Protein AF-A0A674B0B0-F1 (afdb_monomer)

Sequence (91 aa):
MPVKNVSNVIIRNSTMTLAKPAMRGLLGKRLRFHLPIAFALSLVAAAAFKYGVTEPRKQAYADFYKQYDTTKEFNNMREAGVFESVRPTGK

Radius of gyration: 39.2 Å; Cα contacts (8 Å, |Δi|>4): 17; chains: 1; bounding box: 53×27×126 Å

InterPro domains:
  IPR034884 Mitochondrial cytochrome c oxidase subunit VIc/VIIs [PF02937] (18-86)
  IPR037169 Mitochondrial cytochrome c oxidase subunit VIc/VIIs superfamily [G3DSA:4.10.93.10] (16-87)
  IPR037169 Mitochondrial cytochrome c oxidase subunit VIc/VIIs superfamily [SSF81415] (17-87)
  IPR051389 Cytochrome c oxidase subunit VIc [PTHR48416] (10-90)

O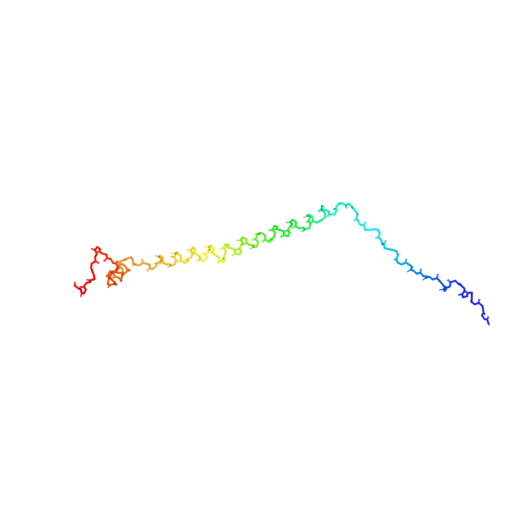rganism: Salmo trutta (NCBI:txid8032)

Solvent-accessible surface area (backbone atoms only — not comparable to full-atom values): 5828 Å² total; per-residue (Å²): 140,86,82,78,84,69,81,82,76,79,78,80,81,79,76,82,69,83,75,85,72,88,89,70,65,62,68,61,56,51,47,68,60,47,51,61,52,54,52,52,51,51,52,51,52,53,50,49,45,41,63,70,48,52,48,53,51,54,47,52,54,52,59,51,60,74,74,60,53,69,67,61,52,48,49,54,40,23,60,70,54,73,42,90,90,43,77,30,91,89,113

Secondary structure (DSSP, 8-state):
-----GGGSS------PPPPPP-SSHHHHHHHHHHHHHHHHHHHHHHHHIIIIIHHHHHHHHHHHHS--HHHHHHHHHHTT--SSS--TT-

Structure (mmCIF, N/CA/C/O backbone):
data_AF-A0A674B0B0-F1
#
_entry.id   AF-A0A674B0B0-F1
#
loop_
_atom_site.group_PDB
_atom_site.id
_atom_site.type_symbol
_atom_site.label_atom_id
_atom_site.label_alt_id
_atom_site.label_comp_id
_atom_site.label_asym_id
_atom_site.label_entity_id
_atom_site.label_seq_id
_atom_site.pdbx_PDB_ins_code
_atom_site.Cartn_x
_atom_site.Cartn_y
_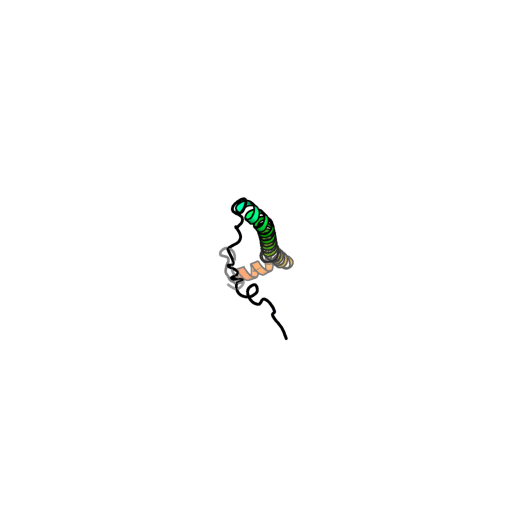atom_site.Cartn_z
_atom_site.occupancy
_atom_site.B_iso_or_equiv
_atom_site.auth_seq_id
_atom_site.auth_comp_id
_atom_site.auth_asym_id
_atom_site.auth_atom_id
_atom_site.pdbx_PDB_model_num
ATOM 1 N N . MET A 1 1 ? 2.393 -4.474 -87.418 1.00 37.50 1 MET A N 1
ATOM 2 C CA . MET A 1 1 ? 2.566 -5.838 -86.869 1.00 37.50 1 MET A CA 1
ATOM 3 C C . MET A 1 1 ? 3.760 -5.848 -85.913 1.00 37.50 1 MET A C 1
ATOM 5 O O . MET A 1 1 ? 4.692 -5.096 -86.170 1.00 37.50 1 MET A O 1
ATOM 9 N N . PRO A 1 2 ? 3.696 -6.592 -84.793 1.00 55.72 2 PRO A N 1
ATOM 10 C CA . PRO A 1 2 ? 4.553 -6.414 -83.619 1.00 55.72 2 PRO A CA 1
ATOM 11 C C . PRO A 1 2 ? 5.610 -7.519 -83.477 1.00 55.72 2 PRO A C 1
ATOM 13 O O . PRO A 1 2 ? 5.324 -8.673 -83.772 1.00 55.72 2 PRO A O 1
ATOM 16 N N . VAL A 1 3 ? 6.768 -7.212 -82.888 1.00 54.75 3 VAL A N 1
ATOM 17 C CA . VAL A 1 3 ? 7.539 -8.220 -82.140 1.00 54.75 3 VAL A CA 1
ATOM 18 C C . VAL A 1 3 ? 8.036 -7.573 -80.851 1.00 54.75 3 VAL A C 1
ATOM 20 O O . VAL A 1 3 ? 9.136 -7.037 -80.766 1.00 54.75 3 VAL A O 1
ATOM 23 N N . LYS A 1 4 ? 7.170 -7.560 -79.831 1.00 49.97 4 LYS A N 1
ATOM 24 C CA . LYS A 1 4 ? 7.608 -7.311 -78.455 1.00 49.97 4 LYS A CA 1
ATOM 25 C C . LYS A 1 4 ? 8.438 -8.526 -78.045 1.00 49.97 4 LYS A C 1
ATOM 27 O O . LYS A 1 4 ? 7.946 -9.644 -78.122 1.00 49.97 4 LYS A O 1
ATOM 32 N N . ASN A 1 5 ? 9.686 -8.310 -77.644 1.00 52.94 5 ASN A N 1
ATOM 33 C CA . ASN A 1 5 ? 10.540 -9.344 -77.071 1.00 52.94 5 ASN A CA 1
ATOM 34 C C . ASN A 1 5 ? 9.988 -9.714 -75.681 1.00 52.94 5 ASN A C 1
ATOM 36 O O . ASN A 1 5 ? 10.270 -9.047 -74.687 1.00 52.94 5 ASN A O 1
ATOM 40 N N . VAL A 1 6 ? 9.106 -10.718 -75.644 1.00 58.56 6 VAL A N 1
ATOM 41 C CA . VAL A 1 6 ? 8.353 -11.151 -74.450 1.00 58.56 6 VAL A CA 1
ATOM 42 C C . VAL A 1 6 ? 9.206 -12.017 -73.505 1.00 58.56 6 VAL A C 1
ATOM 44 O O . VAL A 1 6 ? 8.751 -12.401 -72.432 1.00 58.56 6 VAL A O 1
ATOM 47 N N . SER A 1 7 ? 10.465 -12.298 -73.850 1.00 50.94 7 SER A N 1
ATOM 48 C CA . SER A 1 7 ? 11.273 -13.305 -73.151 1.00 50.94 7 SER A CA 1
ATOM 49 C C . SER A 1 7 ? 11.899 -12.843 -71.827 1.00 50.94 7 SER A C 1
ATOM 51 O O . SER A 1 7 ? 12.398 -13.680 -71.087 1.00 50.94 7 SER A O 1
ATOM 53 N N . ASN A 1 8 ? 11.842 -11.550 -71.474 1.00 48.59 8 ASN A N 1
ATOM 54 C CA . ASN A 1 8 ? 12.464 -11.028 -70.240 1.00 48.59 8 ASN A CA 1
ATOM 55 C C . ASN A 1 8 ? 11.479 -10.658 -69.117 1.00 48.59 8 ASN A C 1
ATOM 57 O O . ASN A 1 8 ? 11.893 -10.121 -68.089 1.00 48.59 8 ASN A O 1
ATOM 61 N N . VAL A 1 9 ? 10.179 -10.925 -69.283 1.00 55.84 9 VAL A N 1
ATOM 62 C CA . VAL A 1 9 ? 9.155 -10.585 -68.269 1.00 55.84 9 VAL A CA 1
ATOM 63 C C . VAL A 1 9 ? 8.732 -11.800 -67.432 1.00 55.84 9 VAL A C 1
ATOM 65 O O . VAL A 1 9 ? 8.194 -11.639 -66.340 1.00 55.84 9 VAL A O 1
ATOM 68 N N . ILE A 1 10 ? 9.039 -13.019 -67.879 1.00 55.88 10 ILE A N 1
ATOM 69 C CA . ILE A 1 10 ? 8.569 -14.264 -67.261 1.00 55.88 10 ILE A CA 1
ATOM 70 C C . ILE A 1 10 ? 9.760 -15.040 -66.693 1.00 55.88 10 ILE A C 1
ATOM 72 O O . ILE A 1 10 ? 10.078 -16.076 -67.231 1.00 55.88 10 ILE A O 1
ATOM 76 N N . ILE A 1 11 ? 10.468 -14.519 -65.686 1.00 55.72 11 ILE A N 1
ATOM 77 C CA . ILE A 1 11 ? 11.057 -15.264 -64.544 1.00 55.72 11 ILE A CA 1
ATOM 78 C C . ILE A 1 11 ? 11.576 -14.189 -63.566 1.00 55.72 11 ILE A C 1
ATOM 80 O O . ILE A 1 11 ? 12.746 -13.818 -63.563 1.00 55.72 11 ILE A O 1
ATOM 84 N N . ARG A 1 12 ? 10.705 -13.652 -62.708 1.00 57.47 12 ARG A N 1
ATOM 85 C CA . ARG A 1 12 ? 11.132 -13.094 -61.414 1.00 57.47 12 ARG A CA 1
ATOM 86 C C . ARG A 1 12 ? 10.543 -13.982 -60.333 1.00 57.47 12 ARG A C 1
ATOM 88 O O . ARG A 1 12 ? 9.529 -13.654 -59.730 1.00 57.47 12 ARG A O 1
ATOM 95 N N . ASN A 1 13 ? 11.158 -15.144 -60.135 1.00 59.19 13 ASN A N 1
ATOM 96 C CA . ASN A 1 13 ? 10.892 -15.948 -58.953 1.00 59.19 13 ASN A CA 1
ATOM 97 C C . ASN A 1 13 ? 11.580 -15.236 -57.782 1.00 59.19 13 ASN A C 1
ATOM 99 O O . ASN A 1 13 ? 12.773 -15.409 -57.546 1.00 59.19 13 ASN A O 1
ATOM 103 N N . SER A 1 14 ? 10.851 -14.346 -57.110 1.00 61.94 14 SER A N 1
ATOM 104 C CA . SER A 1 14 ? 11.326 -13.661 -55.910 1.00 61.94 14 SER A CA 1
ATOM 105 C C . SER A 1 14 ? 11.407 -14.676 -54.774 1.00 61.94 14 SER A C 1
ATOM 107 O O . SER A 1 14 ? 10.479 -14.811 -53.981 1.00 61.94 14 SER A O 1
ATOM 109 N N . THR A 1 15 ? 12.503 -15.426 -54.690 1.00 63.53 15 THR A N 1
ATOM 110 C CA . THR A 1 15 ? 12.826 -16.194 -53.489 1.00 63.53 15 THR A CA 1
ATOM 111 C C . THR A 1 15 ? 13.049 -15.193 -52.358 1.00 63.53 15 THR A C 1
ATOM 113 O O . THR A 1 15 ? 14.095 -14.550 -52.292 1.00 63.53 15 THR A O 1
ATOM 116 N N . MET A 1 16 ? 12.045 -15.001 -51.502 1.00 70.00 16 MET A N 1
ATOM 117 C CA . MET A 1 16 ? 12.156 -14.176 -50.298 1.00 70.00 16 MET A CA 1
ATOM 118 C C . MET A 1 16 ? 13.117 -14.857 -49.321 1.00 70.00 16 MET A C 1
ATOM 120 O O . MET A 1 16 ? 12.717 -15.666 -48.488 1.00 70.00 16 MET A O 1
ATOM 124 N N . THR A 1 17 ? 14.410 -14.569 -49.454 1.00 77.31 17 THR A N 1
ATOM 125 C CA . THR A 1 17 ? 15.428 -15.019 -48.505 1.00 77.31 17 THR A CA 1
ATOM 126 C C . THR A 1 17 ? 15.283 -14.221 -47.215 1.00 77.31 17 THR A C 1
ATOM 128 O O . THR A 1 17 ? 15.230 -12.990 -47.257 1.00 77.31 17 THR A O 1
ATOM 131 N N . LEU A 1 18 ? 15.221 -14.905 -46.072 1.00 83.62 18 LEU A N 1
ATOM 132 C CA . LEU A 1 18 ? 15.049 -14.264 -44.771 1.00 83.62 18 LEU A CA 1
ATOM 133 C C . LEU A 1 18 ? 16.156 -13.226 -44.519 1.00 83.62 18 LEU A C 1
ATOM 135 O O . LEU A 1 18 ? 17.345 -13.547 -44.562 1.00 83.62 18 LEU A O 1
ATOM 139 N N . ALA A 1 19 ? 15.760 -11.983 -44.236 1.00 87.62 19 ALA A N 1
ATOM 140 C CA . ALA A 1 19 ? 16.701 -10.929 -43.880 1.00 87.62 19 ALA A CA 1
ATOM 141 C C . ALA A 1 19 ? 17.437 -11.292 -42.582 1.00 87.62 19 ALA A C 1
ATOM 143 O O . ALA A 1 19 ? 16.836 -11.800 -41.633 1.00 87.62 19 ALA A O 1
ATOM 144 N N . LYS A 1 20 ? 18.746 -11.024 -42.530 1.00 87.44 20 LYS A N 1
ATOM 145 C CA . LYS A 1 20 ? 19.576 -11.401 -41.382 1.00 87.44 20 LYS A CA 1
ATOM 146 C C . LYS A 1 20 ? 19.073 -10.707 -40.106 1.00 87.44 20 LYS A C 1
ATOM 148 O O . LYS A 1 20 ? 19.081 -9.474 -40.051 1.00 87.44 20 LYS A O 1
ATOM 153 N N . PRO A 1 21 ? 18.676 -11.461 -39.067 1.00 90.88 21 PRO A N 1
ATOM 154 C CA . PRO A 1 21 ? 18.217 -10.867 -37.822 1.00 90.88 21 PRO A CA 1
ATOM 155 C C . PRO A 1 21 ? 19.380 -10.241 -37.046 1.00 90.88 21 PRO A C 1
ATOM 157 O O . PRO A 1 21 ? 20.553 -10.590 -37.220 1.00 90.88 21 PRO A O 1
ATOM 160 N N . ALA A 1 22 ? 19.054 -9.326 -36.133 1.00 90.38 22 ALA A N 1
ATOM 161 C CA . ALA A 1 22 ? 20.033 -8.810 -35.185 1.00 90.38 22 ALA A CA 1
ATOM 162 C C . ALA A 1 22 ? 20.505 -9.944 -34.256 1.00 90.38 22 ALA A C 1
ATOM 164 O O . ALA A 1 22 ? 19.683 -10.587 -33.611 1.00 90.38 22 ALA A O 1
ATOM 165 N N . MET A 1 23 ? 21.823 -10.166 -34.163 1.00 93.56 23 MET A N 1
ATOM 166 C CA . MET A 1 23 ? 22.417 -11.230 -33.328 1.00 93.56 23 MET A CA 1
ATOM 167 C C . MET A 1 23 ? 23.207 -10.707 -32.117 1.00 93.56 23 MET A C 1
ATOM 169 O O . MET A 1 23 ? 23.789 -11.488 -31.370 1.00 93.56 23 MET A O 1
ATOM 173 N N . ARG A 1 24 ? 23.274 -9.384 -31.911 1.00 94.62 24 ARG A N 1
ATOM 174 C CA . ARG A 1 24 ? 24.037 -8.759 -30.814 1.00 94.62 24 ARG A CA 1
ATOM 175 C C . ARG A 1 24 ? 23.209 -7.683 -30.120 1.00 94.62 24 ARG A C 1
ATOM 177 O O . ARG A 1 24 ? 22.368 -7.044 -30.744 1.00 94.62 24 ARG A O 1
ATOM 184 N N . GLY A 1 25 ? 23.438 -7.490 -28.822 1.00 94.06 25 GLY A N 1
ATOM 185 C CA . GLY A 1 25 ? 22.776 -6.438 -28.040 1.00 94.06 25 GLY A CA 1
ATOM 186 C C . GLY A 1 25 ? 21.293 -6.684 -27.723 1.00 94.06 25 GLY A C 1
ATOM 187 O O . GLY A 1 25 ? 20.626 -5.774 -27.231 1.00 94.06 25 GLY A O 1
ATOM 188 N N . LEU A 1 26 ? 20.771 -7.895 -27.959 1.00 95.12 26 LEU A N 1
ATOM 189 C 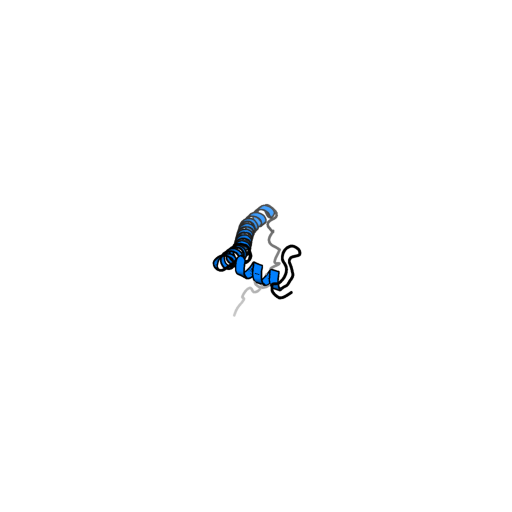CA . LEU A 1 26 ? 19.360 -8.227 -27.715 1.00 95.12 26 LEU A CA 1
ATOM 190 C C . LEU A 1 26 ? 18.972 -8.009 -26.245 1.00 95.12 26 LEU A C 1
ATOM 192 O O . LEU A 1 26 ? 17.918 -7.438 -25.967 1.00 95.12 26 LEU A O 1
ATOM 196 N N . LEU A 1 27 ? 19.849 -8.392 -25.309 1.00 94.94 27 LEU A N 1
ATOM 197 C CA . LEU A 1 27 ? 19.613 -8.207 -23.877 1.00 94.94 27 LEU A CA 1
ATOM 198 C C . LEU A 1 27 ? 19.512 -6.724 -23.501 1.00 94.94 27 LEU A C 1
ATOM 200 O O . LEU A 1 27 ? 18.572 -6.335 -22.817 1.00 94.94 27 LEU A O 1
ATOM 204 N N . GLY A 1 28 ? 20.422 -5.883 -24.001 1.00 95.56 28 GLY A N 1
ATOM 205 C CA . GLY A 1 28 ? 20.387 -4.439 -23.752 1.00 95.56 28 GLY A CA 1
ATOM 206 C C . GLY A 1 28 ? 19.122 -3.782 -24.308 1.00 95.56 28 GLY A C 1
ATOM 207 O O . GLY A 1 28 ? 18.511 -2.953 -23.634 1.00 95.56 28 GLY A O 1
ATOM 208 N N . LYS A 1 29 ? 18.671 -4.198 -25.500 1.00 94.38 29 LYS A N 1
ATOM 209 C CA . LYS A 1 29 ? 17.408 -3.729 -26.091 1.00 94.38 29 LYS A CA 1
ATOM 210 C 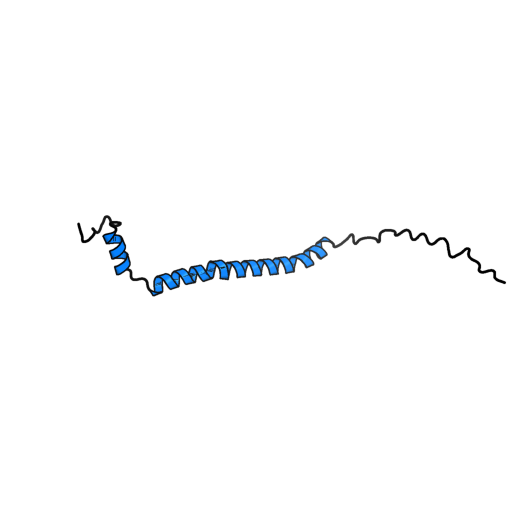C . LYS A 1 29 ? 16.204 -4.137 -25.240 1.00 94.38 29 LYS A C 1
ATOM 212 O O . LYS A 1 29 ? 15.341 -3.305 -24.971 1.00 94.38 29 LYS A O 1
ATOM 217 N N . ARG A 1 30 ? 16.165 -5.391 -24.775 1.00 95.38 30 ARG A N 1
ATOM 218 C CA . ARG A 1 30 ? 15.091 -5.888 -23.906 1.00 95.38 30 ARG A CA 1
ATOM 219 C C . ARG A 1 30 ? 15.087 -5.168 -22.562 1.00 95.38 30 ARG A C 1
ATOM 221 O O . ARG A 1 30 ? 14.022 -4.765 -22.107 1.00 95.38 30 ARG A O 1
ATOM 228 N N . LEU A 1 31 ? 16.256 -4.968 -21.959 1.00 96.56 31 LEU A N 1
ATOM 229 C CA . LEU A 1 31 ? 16.388 -4.299 -20.671 1.00 96.56 31 LEU A CA 1
ATOM 230 C C . LEU A 1 31 ? 15.906 -2.851 -20.747 1.00 96.56 31 LEU A C 1
ATOM 232 O O . LEU A 1 31 ? 15.059 -2.469 -19.954 1.00 96.56 31 LEU A O 1
ATOM 236 N N . ARG A 1 32 ? 16.358 -2.077 -21.740 1.00 95.88 32 ARG A N 1
ATOM 237 C CA . ARG A 1 32 ? 15.920 -0.683 -21.940 1.00 95.88 32 ARG A CA 1
ATOM 238 C C . ARG A 1 32 ? 14.412 -0.553 -22.146 1.00 95.88 32 ARG A C 1
ATOM 240 O O . ARG A 1 32 ? 13.840 0.453 -21.755 1.00 95.88 32 ARG A O 1
ATOM 247 N N . PHE A 1 33 ? 13.781 -1.568 -22.733 1.00 95.56 33 PHE A N 1
ATOM 248 C CA . PHE A 1 33 ? 12.330 -1.614 -22.886 1.00 95.56 33 PHE A CA 1
ATOM 249 C C . PHE A 1 33 ? 11.607 -1.957 -21.574 1.00 95.56 33 PHE A C 1
ATOM 251 O O . PHE A 1 33 ? 10.636 -1.299 -21.221 1.00 95.56 33 PHE A O 1
ATOM 258 N N . HIS A 1 34 ? 12.079 -2.959 -20.825 1.00 97.62 34 HIS A N 1
ATOM 259 C CA . HIS A 1 34 ? 11.382 -3.435 -19.622 1.00 97.62 34 HIS A CA 1
ATOM 260 C C . HIS A 1 34 ? 11.647 -2.578 -18.380 1.00 97.62 34 HIS A C 1
ATOM 262 O O . HIS A 1 34 ? 10.793 -2.526 -17.503 1.00 97.62 34 HIS A O 1
ATOM 268 N N . LEU A 1 35 ? 12.794 -1.900 -18.293 1.00 97.44 35 LEU A N 1
ATOM 269 C CA . LEU A 1 35 ? 13.153 -1.047 -17.155 1.00 97.44 35 LEU A CA 1
ATOM 270 C C . LEU A 1 35 ? 12.092 0.021 -16.835 1.00 97.44 35 LEU A C 1
ATOM 272 O O . LEU A 1 35 ? 11.591 0.027 -15.711 1.00 97.44 35 LEU A O 1
ATOM 276 N N . PRO A 1 36 ? 11.699 0.896 -17.782 1.00 97.81 36 PRO A N 1
ATOM 277 C CA . PRO A 1 36 ? 10.690 1.915 -17.503 1.00 97.81 36 PRO A CA 1
ATOM 278 C C . PRO A 1 36 ? 9.322 1.301 -17.187 1.00 97.81 36 PRO A C 1
ATOM 280 O O . PRO A 1 36 ? 8.613 1.814 -16.328 1.00 97.81 36 PRO A O 1
ATOM 283 N N . ILE A 1 37 ? 8.972 0.175 -17.818 1.00 98.06 37 ILE A N 1
ATOM 284 C CA . ILE A 1 37 ? 7.719 -0.543 -17.546 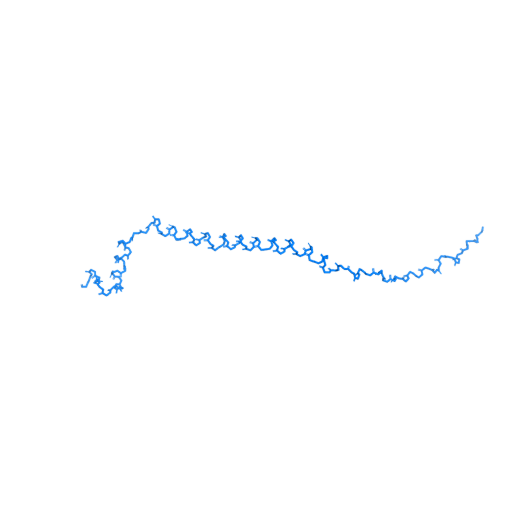1.00 98.06 37 ILE A CA 1
ATOM 285 C C . ILE A 1 37 ? 7.704 -1.059 -16.105 1.00 98.06 37 ILE A C 1
ATOM 287 O O . ILE A 1 37 ? 6.721 -0.866 -15.397 1.00 98.06 37 ILE A O 1
ATOM 291 N N . ALA A 1 38 ? 8.795 -1.673 -15.648 1.00 98.00 38 ALA A N 1
ATOM 292 C CA . ALA A 1 38 ? 8.906 -2.176 -14.285 1.00 98.00 38 ALA A CA 1
ATOM 293 C C . ALA A 1 38 ? 8.772 -1.047 -13.251 1.00 98.00 38 ALA A C 1
ATOM 295 O O . ALA A 1 38 ? 8.056 -1.208 -12.265 1.00 98.00 38 ALA A O 1
ATOM 296 N N . PHE A 1 39 ? 9.398 0.106 -13.503 1.00 98.12 39 PHE A N 1
ATOM 297 C CA . PHE A 1 39 ? 9.254 1.285 -12.645 1.00 98.12 39 PHE A CA 1
ATOM 298 C C . PHE A 1 39 ? 7.835 1.860 -12.655 1.00 98.12 39 PHE A C 1
ATOM 300 O O . PHE A 1 39 ? 7.304 2.202 -11.603 1.00 98.12 39 PHE A O 1
ATOM 307 N N . ALA A 1 40 ? 7.192 1.947 -13.818 1.00 98.31 40 ALA A N 1
ATOM 308 C CA . ALA A 1 40 ? 5.811 2.412 -13.894 1.00 98.31 40 ALA A CA 1
ATOM 309 C C . A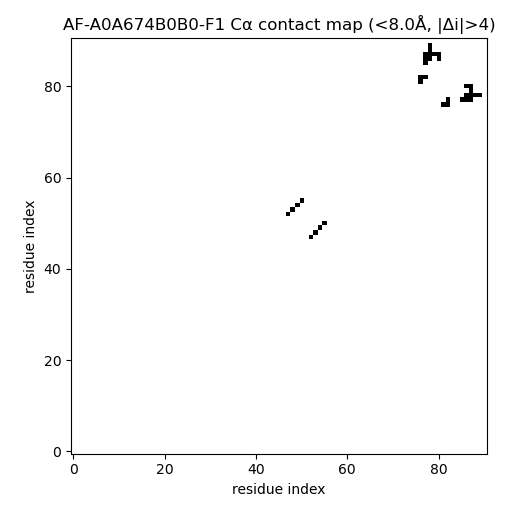LA A 1 40 ? 4.874 1.480 -13.110 1.00 98.31 40 ALA A C 1
ATOM 311 O O . ALA A 1 40 ? 4.075 1.941 -12.296 1.00 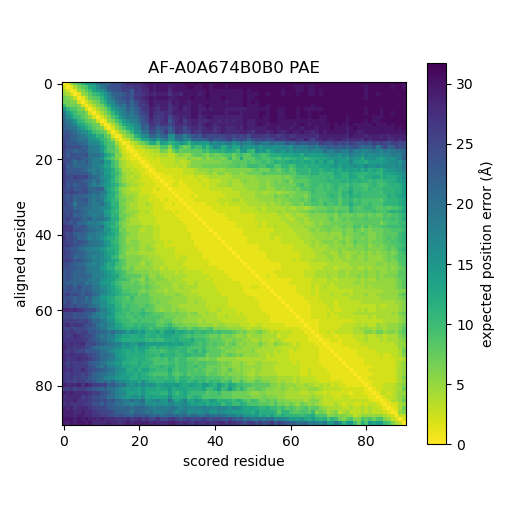98.31 40 ALA A O 1
ATOM 312 N N . LEU A 1 41 ? 5.014 0.166 -13.297 1.00 98.38 41 LEU A N 1
ATOM 313 C CA . LEU A 1 41 ? 4.205 -0.829 -12.596 1.00 98.38 41 LEU A CA 1
ATOM 314 C C . LEU A 1 41 ? 4.437 -0.808 -11.082 1.00 98.38 41 LEU A C 1
ATOM 316 O O . LEU A 1 41 ? 3.472 -0.920 -10.327 1.00 98.38 41 LEU A O 1
ATOM 320 N N . SER A 1 42 ? 5.678 -0.627 -10.623 1.00 98.25 42 SER A N 1
ATOM 321 C CA . SER A 1 42 ? 5.967 -0.561 -9.187 1.00 98.25 42 SER A CA 1
ATOM 322 C C . SER A 1 42 ? 5.352 0.677 -8.533 1.00 98.25 42 SER A C 1
ATOM 324 O O . SER A 1 42 ? 4.761 0.566 -7.459 1.00 98.25 42 SER A O 1
ATOM 326 N N . LEU A 1 43 ? 5.408 1.836 -9.195 1.00 98.38 43 LEU A N 1
ATOM 327 C CA . LEU A 1 43 ? 4.776 3.063 -8.705 1.00 98.38 43 LEU A CA 1
ATOM 328 C C . LEU A 1 43 ? 3.251 2.948 -8.670 1.00 98.38 43 LEU A C 1
ATOM 330 O O . LEU A 1 43 ? 2.630 3.356 -7.689 1.00 98.38 43 LEU A O 1
ATOM 334 N N . VAL A 1 44 ? 2.646 2.352 -9.700 1.00 98.50 44 VAL A N 1
ATOM 335 C CA . VAL A 1 44 ? 1.199 2.097 -9.730 1.00 98.50 44 VAL A CA 1
ATOM 336 C C . VAL A 1 44 ? 0.793 1.165 -8.591 1.00 98.50 44 VAL A C 1
ATOM 338 O O . VAL A 1 44 ? -0.153 1.469 -7.869 1.00 98.50 44 VAL A O 1
ATOM 341 N N . ALA A 1 45 ? 1.528 0.072 -8.375 1.00 98.31 45 ALA A N 1
ATOM 342 C CA . ALA A 1 45 ? 1.258 -0.851 -7.276 1.00 98.31 45 ALA A CA 1
ATOM 343 C C . ALA A 1 45 ? 1.390 -0.165 -5.905 1.00 98.31 45 ALA A C 1
ATOM 345 O O . ALA A 1 45 ? 0.531 -0.338 -5.039 1.00 98.31 45 ALA A O 1
ATOM 346 N N . ALA A 1 46 ? 2.420 0.664 -5.718 1.00 98.25 46 ALA A N 1
ATOM 347 C CA . ALA A 1 46 ? 2.611 1.427 -4.488 1.00 98.25 46 ALA A CA 1
ATOM 348 C C . ALA A 1 46 ? 1.462 2.418 -4.239 1.00 98.25 46 ALA A C 1
ATOM 350 O O . ALA A 1 46 ? 0.943 2.498 -3.123 1.00 98.25 46 ALA A O 1
ATOM 351 N N . ALA A 1 47 ? 1.025 3.142 -5.273 1.00 98.25 47 ALA A N 1
ATOM 352 C CA . ALA A 1 47 ? -0.108 4.057 -5.178 1.00 98.25 47 ALA A CA 1
ATOM 353 C C . ALA A 1 47 ? -1.411 3.307 -4.862 1.00 98.25 47 ALA A C 1
ATOM 355 O O . ALA A 1 47 ? -2.131 3.693 -3.940 1.00 98.25 47 ALA A O 1
ATOM 356 N N . ALA A 1 48 ? -1.674 2.200 -5.560 1.00 98.31 48 ALA A N 1
ATOM 357 C CA . ALA A 1 48 ? -2.840 1.357 -5.321 1.00 98.31 48 ALA A CA 1
ATOM 358 C C . ALA A 1 48 ? -2.881 0.847 -3.874 1.00 98.31 48 ALA A C 1
ATOM 360 O O . ALA A 1 48 ? -3.921 0.917 -3.226 1.00 98.31 48 ALA A O 1
ATOM 361 N N . PHE A 1 49 ? -1.747 0.412 -3.322 1.00 98.12 49 PHE A N 1
ATOM 362 C CA . PHE A 1 49 ? -1.687 -0.042 -1.933 1.00 98.12 49 PHE A CA 1
ATOM 363 C C . PHE A 1 49 ? -1.853 1.100 -0.922 1.00 98.12 49 PHE A C 1
ATOM 365 O O . PHE A 1 49 ? -2.540 0.955 0.096 1.00 98.12 49 PHE A O 1
ATOM 372 N N . LYS A 1 50 ? -1.257 2.265 -1.196 1.00 97.62 50 LYS A N 1
ATOM 373 C CA . LYS A 1 50 ? -1.397 3.439 -0.330 1.00 97.62 50 LYS A CA 1
ATOM 374 C C . LYS A 1 50 ? -2.862 3.856 -0.212 1.00 97.62 50 LYS A C 1
ATOM 376 O O . LYS A 1 50 ? -3.365 3.959 0.902 1.00 97.62 50 LYS A O 1
ATOM 381 N N . TYR A 1 51 ? -3.541 4.055 -1.337 1.00 97.31 51 TYR A N 1
ATOM 382 C CA . TYR A 1 51 ? -4.915 4.561 -1.346 1.00 97.31 51 TYR A CA 1
ATOM 383 C C . TYR A 1 51 ? -5.972 3.478 -1.129 1.00 97.31 51 TYR A C 1
ATOM 385 O O . TYR A 1 51 ? -7.022 3.772 -0.575 1.00 97.31 51 TYR A O 1
ATOM 393 N N . GLY A 1 52 ? -5.709 2.234 -1.523 1.00 97.50 52 GLY A N 1
ATOM 394 C CA . GLY A 1 52 ? -6.652 1.130 -1.348 1.00 97.50 52 GLY A CA 1
ATOM 395 C C . GLY A 1 52 ? -6.624 0.504 0.045 1.00 97.50 52 GLY A C 1
ATOM 396 O O . GLY A 1 52 ? -7.633 -0.029 0.491 1.00 97.50 52 GLY A O 1
ATOM 397 N N . VAL A 1 53 ? -5.486 0.560 0.748 1.00 97.19 53 VAL A N 1
ATOM 398 C CA . VAL A 1 53 ? -5.317 -0.137 2.037 1.00 97.19 53 VAL A CA 1
ATOM 399 C C . VAL A 1 53 ? -4.878 0.810 3.141 1.00 97.19 53 VAL A C 1
ATOM 401 O O . VAL A 1 53 ? -5.504 0.866 4.198 1.00 97.19 53 VAL A O 1
ATOM 404 N N . THR A 1 54 ? -3.792 1.549 2.920 1.00 97.81 54 THR A N 1
ATOM 405 C CA . THR A 1 54 ? -3.143 2.306 4.000 1.00 97.81 54 THR A CA 1
ATOM 406 C C . THR A 1 54 ? -3.985 3.494 4.464 1.00 97.81 54 THR A C 1
ATOM 408 O O . THR A 1 54 ? -4.233 3.638 5.660 1.00 97.81 54 THR A O 1
ATOM 411 N N . GLU A 1 55 ? -4.424 4.344 3.538 1.00 97.00 55 GLU A N 1
ATOM 412 C CA . GLU A 1 55 ? -5.210 5.542 3.852 1.00 97.00 55 GLU A CA 1
ATOM 413 C C . GLU A 1 55 ? -6.603 5.206 4.417 1.00 97.00 55 GLU A C 1
ATOM 415 O O . GLU A 1 55 ? -6.914 5.710 5.498 1.00 97.00 55 GLU A O 1
ATOM 420 N N . PRO A 1 56 ? -7.401 4.290 3.824 1.00 97.69 56 PRO A N 1
ATOM 421 C CA . PRO A 1 56 ? -8.698 3.913 4.387 1.00 97.69 56 PRO A CA 1
ATOM 422 C C . PRO A 1 56 ? -8.580 3.320 5.788 1.00 97.69 56 PRO A C 1
ATOM 424 O O . PRO A 1 56 ? -9.402 3.613 6.649 1.00 97.69 56 PRO A O 1
ATOM 427 N N . ARG A 1 57 ? -7.530 2.529 6.056 1.00 97.19 57 ARG A N 1
ATOM 428 C CA . ARG A 1 57 ? -7.282 1.995 7.399 1.00 97.19 57 ARG A CA 1
ATOM 429 C C . ARG A 1 57 ? -7.028 3.119 8.398 1.00 97.19 57 ARG A C 1
ATOM 431 O O . ARG A 1 57 ? -7.666 3.140 9.443 1.00 97.19 57 ARG A O 1
ATOM 438 N N . LYS A 1 58 ? -6.129 4.060 8.086 1.00 96.88 58 LYS A N 1
ATOM 439 C CA . LYS A 1 58 ? -5.863 5.220 8.957 1.00 96.88 58 LYS A CA 1
ATOM 440 C C . LYS A 1 58 ? -7.131 6.033 9.205 1.00 96.88 58 LYS A C 1
ATOM 442 O O . LYS A 1 58 ? -7.396 6.409 10.342 1.00 96.88 58 LYS A O 1
ATOM 447 N N . GLN A 1 59 ? -7.907 6.273 8.151 1.00 96.94 59 GLN A N 1
ATOM 448 C CA . GLN A 1 59 ? -9.157 7.009 8.245 1.00 96.94 59 GLN A CA 1
ATOM 449 C C . GLN A 1 59 ? -10.180 6.274 9.115 1.00 96.94 59 GLN A C 1
ATOM 451 O O . GLN A 1 59 ? -10.755 6.900 9.993 1.00 96.94 59 GLN A O 1
ATOM 456 N N . ALA A 1 60 ? -10.341 4.958 8.963 1.00 96.56 60 ALA A N 1
ATOM 457 C CA . ALA A 1 60 ? -11.255 4.165 9.784 1.00 96.56 60 ALA A CA 1
ATOM 458 C C . ALA A 1 60 ? -10.918 4.244 11.283 1.00 96.56 60 ALA A C 1
ATOM 460 O O . ALA A 1 60 ? -11.818 4.412 12.103 1.00 96.56 60 ALA A O 1
ATOM 461 N N . TYR A 1 61 ? -9.632 4.188 11.651 1.00 95.81 61 TYR A N 1
ATOM 462 C CA . TYR A 1 61 ? -9.217 4.405 13.043 1.00 95.81 61 TYR A CA 1
ATOM 463 C C . TYR A 1 61 ? -9.527 5.828 13.514 1.00 95.81 61 TYR A C 1
ATOM 465 O O . TYR A 1 61 ? -10.062 6.009 14.605 1.00 95.81 61 TYR A O 1
ATOM 473 N N . ALA A 1 62 ? -9.219 6.841 12.702 1.00 97.12 62 ALA A N 1
ATOM 474 C CA . ALA A 1 62 ? -9.519 8.225 13.054 1.00 97.12 62 ALA A CA 1
ATOM 475 C C . ALA A 1 62 ? -11.030 8.445 13.235 1.00 97.12 62 ALA A C 1
ATOM 477 O O . ALA A 1 62 ? -11.446 9.073 14.204 1.00 97.12 62 ALA A O 1
ATOM 478 N N . ASP A 1 63 ? -11.848 7.901 12.337 1.00 96.31 63 ASP A N 1
ATOM 479 C CA . ASP A 1 63 ? -13.303 8.018 12.367 1.00 96.31 63 ASP A CA 1
ATOM 480 C C . ASP A 1 63 ? -13.912 7.284 13.564 1.00 96.31 63 ASP A C 1
ATOM 482 O O . ASP A 1 63 ? -14.812 7.829 14.201 1.00 96.31 63 ASP A O 1
ATOM 486 N N . PHE A 1 64 ? -13.368 6.121 13.938 1.00 94.69 64 PHE A N 1
ATOM 487 C CA . PHE A 1 64 ? -13.750 5.427 15.168 1.00 94.69 64 PHE A CA 1
ATOM 488 C C . PHE A 1 64 ? -13.545 6.326 16.393 1.00 94.69 64 PHE A C 1
ATOM 490 O O . PHE A 1 64 ? -14.487 6.578 17.141 1.00 94.69 64 PHE A O 1
ATOM 497 N N . TYR A 1 65 ? -12.344 6.885 16.568 1.00 94.94 65 TYR A N 1
ATOM 498 C CA . TYR A 1 65 ? -12.022 7.685 17.754 1.00 94.94 65 TYR A CA 1
ATOM 499 C C . TYR A 1 65 ? -12.674 9.072 17.789 1.00 94.94 65 TYR A C 1
ATOM 501 O O . TYR A 1 65 ? -12.779 9.649 18.869 1.00 94.94 65 TYR A O 1
ATOM 509 N N . LYS A 1 66 ? -13.155 9.614 16.663 1.00 95.12 66 LYS A N 1
ATOM 510 C CA . LYS A 1 66 ? -13.849 10.918 16.638 1.00 95.12 66 LYS A CA 1
ATOM 511 C C . LYS A 1 66 ? -15.106 10.952 17.506 1.00 95.12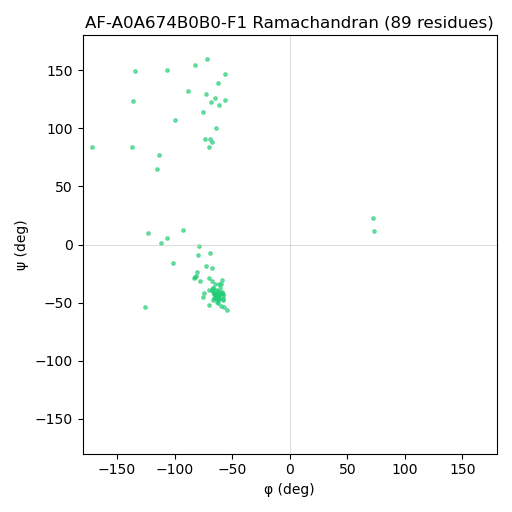 66 LYS A C 1
ATOM 513 O O . LYS A 1 66 ? -15.439 12.007 18.034 1.00 95.12 66 LYS A O 1
ATOM 518 N N . GLN A 1 67 ? -15.823 9.835 17.604 1.00 91.50 67 GLN A N 1
ATOM 519 C CA . GLN A 1 67 ? -17.104 9.741 18.318 1.00 91.50 67 GLN A CA 1
ATOM 520 C C . GLN A 1 67 ? -17.086 8.672 19.417 1.00 91.50 67 GLN A C 1
ATOM 522 O O . GLN A 1 67 ? -18.133 8.323 19.961 1.00 91.50 67 GLN A O 1
ATOM 527 N N . TYR A 1 68 ? -15.909 8.129 19.734 1.00 94.25 68 TYR A N 1
ATOM 528 C CA . TYR A 1 68 ? -15.783 7.046 20.695 1.00 94.25 68 TYR A CA 1
ATOM 529 C C . TYR A 1 68 ? -15.932 7.555 22.132 1.00 94.25 68 TYR A C 1
ATOM 531 O O . TYR A 1 68 ? -15.077 8.282 22.636 1.00 94.25 68 TYR A O 1
ATOM 539 N N . ASP A 1 69 ? -17.003 7.130 22.800 1.00 95.19 69 ASP A N 1
ATOM 540 C CA . ASP A 1 69 ? -17.207 7.331 24.233 1.00 95.19 69 ASP A CA 1
ATOM 541 C C . ASP A 1 69 ? -16.829 6.050 24.984 1.00 95.19 69 ASP A C 1
ATOM 543 O O . ASP A 1 69 ? -17.539 5.040 24.952 1.00 95.19 69 ASP A O 1
ATOM 547 N N . THR A 1 70 ? -15.693 6.112 25.675 1.00 94.00 70 THR A N 1
ATOM 548 C CA . THR A 1 70 ? -15.139 4.999 26.450 1.00 94.00 70 THR A CA 1
ATOM 549 C C . THR A 1 70 ? -16.066 4.554 27.574 1.00 94.00 70 THR A C 1
ATOM 551 O O . THR A 1 70 ? -16.112 3.367 27.886 1.00 94.00 70 THR A O 1
ATOM 554 N N . THR A 1 71 ? -16.810 5.479 28.183 1.00 94.19 71 THR A N 1
ATOM 555 C CA . THR A 1 71 ? -17.681 5.192 29.328 1.00 94.19 71 THR A CA 1
ATOM 556 C C . THR A 1 71 ? -18.930 4.454 28.877 1.00 94.19 71 THR A C 1
ATOM 558 O O . THR A 1 71 ? -19.329 3.463 29.490 1.00 94.19 71 THR A O 1
ATOM 561 N N . LYS A 1 72 ? -19.507 4.885 27.751 1.00 94.38 72 LYS A N 1
ATOM 562 C CA . LYS A 1 72 ? -20.646 4.225 27.120 1.00 94.38 72 LYS A CA 1
ATOM 563 C C . LYS A 1 72 ? -20.278 2.814 26.683 1.00 94.38 72 LYS A C 1
ATOM 565 O O . LYS A 1 72 ? -21.003 1.879 27.009 1.00 94.38 72 LYS A O 1
ATOM 570 N N . GLU A 1 73 ? -19.143 2.648 26.009 1.00 93.88 73 GLU A N 1
ATOM 571 C CA . GLU A 1 73 ? -18.715 1.326 25.546 1.00 93.88 73 GLU A CA 1
ATOM 572 C C . GLU A 1 73 ? -18.353 0.399 26.711 1.00 93.88 73 GLU A C 1
ATOM 574 O O . GLU A 1 73 ? -18.735 -0.770 26.725 1.00 93.88 73 GLU A O 1
ATOM 579 N N . PHE A 1 74 ? -17.706 0.929 27.752 1.00 93.62 74 PHE A N 1
ATOM 580 C CA . PHE A 1 74 ? -17.477 0.191 28.991 1.00 93.62 74 PHE A CA 1
ATOM 581 C C . PHE A 1 74 ? -18.786 -0.284 29.624 1.00 93.62 74 PHE A C 1
ATOM 583 O O . PHE A 1 74 ? -18.896 -1.451 29.988 1.00 93.62 74 PHE A O 1
ATOM 590 N N . ASN A 1 75 ? -19.790 0.587 29.732 1.00 94.31 75 ASN A N 1
ATOM 591 C CA . ASN A 1 75 ? -21.083 0.210 30.293 1.00 94.31 75 ASN A CA 1
ATOM 592 C C . ASN A 1 75 ? -21.774 -0.860 29.444 1.00 94.31 75 ASN A C 1
ATOM 594 O O . ASN A 1 75 ? -22.278 -1.826 30.009 1.00 94.31 75 ASN A O 1
ATOM 598 N N . ASN A 1 76 ? -21.721 -0.757 28.113 1.00 94.69 76 ASN A N 1
ATOM 599 C CA . ASN A 1 76 ? -22.240 -1.793 27.216 1.00 94.69 76 ASN A CA 1
ATOM 600 C C . ASN A 1 76 ? -21.567 -3.153 27.479 1.00 94.69 76 ASN A C 1
ATOM 602 O O . ASN A 1 76 ? -22.252 -4.162 27.642 1.00 94.69 76 ASN A O 1
ATOM 606 N N . MET A 1 77 ? -20.233 -3.182 27.581 1.00 93.69 77 MET A N 1
ATOM 607 C CA . MET A 1 77 ? -19.469 -4.405 27.870 1.00 93.69 77 MET A CA 1
ATOM 608 C C . MET A 1 77 ? -19.730 -4.950 29.282 1.00 93.69 77 MET A C 1
ATOM 610 O O . MET A 1 77 ? -19.804 -6.165 29.481 1.00 93.69 77 MET A O 1
ATOM 614 N N . ARG A 1 78 ? -19.893 -4.060 30.264 1.00 93.38 78 ARG A N 1
ATOM 615 C CA . ARG A 1 78 ? -20.202 -4.410 31.654 1.00 93.38 78 ARG A CA 1
ATOM 616 C C . ARG A 1 78 ? -21.581 -5.041 31.776 1.00 93.38 78 ARG A C 1
ATOM 618 O O . ARG A 1 78 ? -21.704 -6.078 32.418 1.00 93.38 78 ARG A O 1
ATOM 625 N N . GLU A 1 79 ? -22.596 -4.464 31.137 1.00 93.38 79 GLU A N 1
ATOM 626 C CA . GLU A 1 79 ? -23.947 -5.037 31.127 1.00 93.38 79 GLU A CA 1
ATOM 627 C C . GLU A 1 79 ? -24.011 -6.350 30.340 1.00 93.38 79 GLU A C 1
ATOM 629 O O . GLU A 1 79 ? -24.746 -7.259 30.722 1.00 93.38 79 GLU A O 1
ATOM 634 N N . ALA A 1 80 ? -23.180 -6.507 29.306 1.00 92.75 80 ALA A N 1
ATOM 635 C CA . ALA A 1 80 ? -23.005 -7.781 28.611 1.00 92.75 80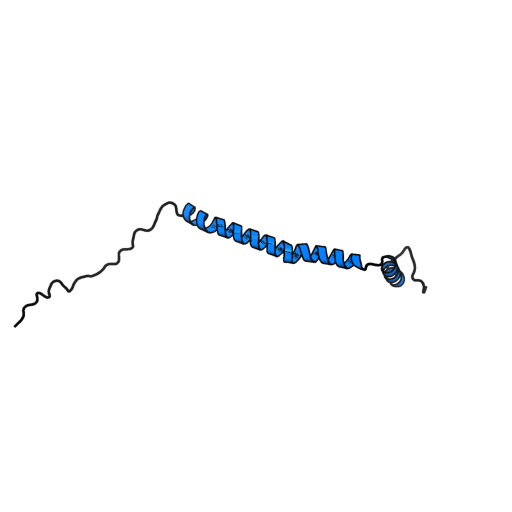 ALA A CA 1
ATOM 636 C C . ALA A 1 80 ? -22.292 -8.855 29.464 1.00 92.75 80 ALA A C 1
ATOM 638 O O . ALA A 1 80 ? -22.219 -10.011 29.051 1.00 92.75 80 ALA A O 1
ATOM 639 N N . GLY A 1 81 ? -21.780 -8.503 30.651 1.00 91.12 81 GLY A N 1
ATOM 640 C CA . GLY A 1 81 ? -21.134 -9.438 31.573 1.00 91.12 81 GLY A CA 1
ATOM 641 C C . GLY A 1 81 ? -19.751 -9.906 31.120 1.00 91.12 81 GLY A C 1
ATOM 642 O O . GLY A 1 81 ? -19.308 -10.969 31.544 1.00 91.12 81 GLY A O 1
ATOM 643 N N . VAL A 1 82 ? -19.075 -9.135 30.262 1.00 93.25 82 VAL A N 1
ATOM 644 C CA . VAL A 1 82 ? -17.736 -9.473 29.739 1.00 93.25 82 VAL A CA 1
ATOM 645 C C . VAL A 1 82 ? -16.663 -9.370 30.827 1.00 93.25 82 VAL A C 1
ATOM 647 O O . VAL A 1 82 ? -15.652 -10.066 30.775 1.00 93.25 82 VAL A O 1
ATOM 650 N N . PHE A 1 83 ? -16.865 -8.500 31.818 1.00 92.56 83 PHE A N 1
ATOM 651 C CA . PHE A 1 83 ? -15.884 -8.263 32.870 1.00 92.56 83 PHE A CA 1
ATOM 652 C C . PHE A 1 83 ? -16.061 -9.211 34.056 1.00 92.56 83 PHE A C 1
ATOM 654 O O . PHE A 1 83 ? -17.142 -9.326 34.626 1.00 92.56 83 PHE A O 1
ATOM 661 N N . GLU A 1 84 ? -14.955 -9.804 34.504 1.00 92.81 84 GLU A N 1
ATOM 662 C CA . GLU A 1 84 ? -14.903 -10.532 35.778 1.00 92.81 84 GLU A CA 1
ATOM 663 C C . GLU A 1 84 ? -14.815 -9.580 36.982 1.00 92.81 84 GLU A C 1
ATOM 665 O O . GLU A 1 84 ? -15.329 -9.873 38.061 1.00 92.81 84 GLU A O 1
ATOM 670 N N . SER A 1 85 ? -14.180 -8.419 36.797 1.00 92.81 85 SER A N 1
ATOM 671 C CA . SER A 1 85 ? -13.927 -7.444 37.862 1.00 92.81 85 SER A CA 1
ATOM 672 C C . SER A 1 85 ? -15.125 -6.551 38.185 1.00 92.81 85 SER A C 1
ATOM 674 O O . SER A 1 85 ? -15.201 -6.020 39.292 1.00 92.81 85 SER A O 1
ATOM 676 N N . VAL A 1 86 ? -16.063 -6.369 37.248 1.00 89.12 86 VAL A N 1
ATOM 677 C CA . VAL A 1 86 ? -17.221 -5.481 37.421 1.00 89.12 86 VAL A CA 1
ATOM 678 C C . VAL A 1 86 ? -18.488 -6.163 36.917 1.00 89.12 86 VAL A C 1
ATOM 680 O O . VAL A 1 86 ? -18.571 -6.557 35.759 1.00 89.12 86 VAL A O 1
ATOM 683 N N . ARG A 1 87 ? -19.492 -6.282 37.792 1.00 87.69 87 ARG A N 1
ATOM 684 C CA . ARG A 1 87 ? -20.755 -6.968 37.485 1.00 87.69 87 ARG A CA 1
ATOM 685 C C . ARG A 1 87 ? -21.748 -6.061 36.726 1.00 87.69 87 ARG A C 1
ATOM 687 O O . ARG A 1 87 ? -21.687 -4.831 36.879 1.00 87.69 87 ARG A O 1
ATOM 694 N N . PRO A 1 88 ? -22.676 -6.648 35.944 1.00 90.38 88 PRO A N 1
ATOM 695 C CA . PRO A 1 88 ? -23.832 -5.939 35.385 1.00 90.38 88 PRO A CA 1
ATOM 696 C C . PRO A 1 88 ? -24.666 -5.280 36.491 1.00 90.38 88 PRO A C 1
ATOM 698 O O . PRO A 1 88 ? -24.767 -5.835 37.584 1.00 90.38 88 PRO A O 1
ATOM 701 N N . THR A 1 89 ? -25.291 -4.129 36.232 1.00 79.69 89 THR A N 1
ATOM 702 C CA . THR A 1 89 ? -26.096 -3.422 37.253 1.00 79.69 89 THR A CA 1
ATOM 703 C C . THR A 1 89 ? -27.373 -4.177 37.644 1.00 79.69 89 THR A C 1
ATOM 705 O O . THR A 1 89 ? -27.917 -3.929 38.715 1.00 79.69 89 THR A O 1
ATOM 708 N N . GLY A 1 90 ? -27.854 -5.103 36.808 1.00 73.88 90 GLY A N 1
ATOM 709 C CA . GLY A 1 90 ? -29.107 -5.840 37.022 1.00 73.88 90 GLY A CA 1
ATOM 710 C C . GLY A 1 90 ? -29.005 -7.194 37.740 1.00 73.88 90 GLY A C 1
ATOM 711 O O . GLY A 1 90 ? -29.971 -7.954 37.673 1.00 73.88 90 GLY A O 1
ATOM 712 N N . LYS A 1 91 ? -27.869 -7.537 38.363 1.00 54.31 91 LYS A N 1
ATOM 713 C CA . LYS A 1 91 ? -27.677 -8.789 39.122 1.00 54.31 91 LYS A CA 1
ATOM 714 C C . LYS A 1 91 ? -27.221 -8.544 40.553 1.00 54.31 91 LYS A C 1
ATOM 716 O O . LYS A 1 91 ? -26.339 -7.682 40.748 1.00 54.31 91 LYS A O 1
#

Foldseek 3Di:
DDDDPPPPPPDPPPPPDDDDDDPPCPVVVVCVVVVVVVVVVVVVVVVCCCVVPVVVVVVVVVVCVVPDDPVVVVLVCQLVVVDPVHHRPPD

pLDDT: mean 86.99, std 15.96, range [37.5, 98.5]

Mean predicted aligned error: 11.81 Å